Protein AF-A0A3D3LT63-F1 (afdb_monomer)

Radius of gyration: 34.96 Å; Cα contacts (8 Å, |Δi|>4): 97; chains: 1; bounding box: 41×62×123 Å

Secondary structure (DSSP, 8-state):
------------SSSSSS-------TTS--PPPPP-PPPP---------EEEEETTTTEEEEEEE------SS-----EEEEETT--EETTEETEEE-------------------

Foldseek 3Di:
DDDDDDDDDDDPPVVVVPPPPVDPPVPDDPDDDDDDDPDDDDDDDDFPKDWDADPVVRKIKIKTWDDDDDDDPDDDGKIWMFIQPADQDPVGGRIDIPDDDDDDDDDDDDDDDDDD

pLDDT: mean 75.56, std 17.29, range [37.38, 96.31]

Solvent-accessible surface area (backbone atoms only — not comparable to full-atom values): 8378 Å² total; per-residue (Å²): 136,89,82,89,85,89,81,88,81,88,82,72,76,75,70,65,78,71,66,75,70,80,70,82,52,89,87,72,69,80,79,77,90,77,91,75,80,80,84,79,86,89,76,89,79,76,82,80,64,46,80,48,69,43,84,90,79,72,33,44,34,37,38,38,72,55,93,67,78,84,51,100,84,67,63,84,80,42,33,46,36,38,28,73,81,41,60,76,46,100,73,35,74,16,28,45,69,61,68,94,78,88,82,84,86,87,77,90,81,85,80,86,83,84,80,131

Structure (mmCIF, N/CA/C/O backbone):
data_AF-A0A3D3LT63-F1
#
_entry.id   AF-A0A3D3LT63-F1
#
loop_
_atom_site.group_PDB
_atom_site.id
_atom_site.type_symbol
_atom_site.label_atom_id
_atom_site.label_alt_id
_atom_site.label_comp_id
_atom_site.label_asym_id
_atom_site.label_entity_id
_atom_site.label_seq_id
_atom_site.pdbx_PDB_ins_code
_atom_site.Cartn_x
_atom_site.Cartn_y
_atom_site.Cartn_z
_atom_site.occupancy
_atom_site.B_iso_or_equiv
_atom_site.auth_seq_id
_atom_site.auth_comp_id
_atom_site.auth_asym_id
_atom_site.auth_atom_id
_atom_site.pdbx_PDB_model_num
ATOM 1 N N . MET A 1 1 ? 4.646 -51.961 74.701 1.00 37.38 1 MET A N 1
ATOM 2 C CA . MET A 1 1 ? 4.420 -52.941 73.623 1.00 37.38 1 MET A CA 1
ATOM 3 C C . MET A 1 1 ? 3.012 -52.764 73.108 1.00 37.38 1 MET A C 1
ATOM 5 O O . MET A 1 1 ? 2.120 -52.410 73.863 1.00 37.38 1 MET A O 1
ATOM 9 N N . GLU A 1 2 ? 2.922 -52.924 71.805 1.00 41.09 2 GLU A N 1
ATOM 10 C CA . GLU A 1 2 ? 1.836 -52.685 70.865 1.00 41.09 2 GLU A CA 1
ATOM 11 C C . GLU A 1 2 ? 0.603 -53.574 71.106 1.00 41.09 2 GLU A C 1
ATOM 13 O O . GLU A 1 2 ? 0.768 -54.732 71.479 1.00 41.09 2 GLU A O 1
ATOM 18 N N . LEU A 1 3 ? -0.613 -53.057 70.866 1.00 39.38 3 LEU A N 1
ATOM 19 C CA . LEU A 1 3 ? -1.477 -53.468 69.739 1.00 39.38 3 LEU A CA 1
ATOM 20 C C . LEU A 1 3 ? -2.911 -52.908 69.857 1.00 39.38 3 LEU A C 1
ATOM 22 O O . LEU A 1 3 ? -3.693 -53.259 70.734 1.00 39.38 3 LEU A O 1
ATOM 26 N N . ASN A 1 4 ? -3.194 -52.014 68.911 1.00 42.22 4 ASN A N 1
ATOM 27 C CA . ASN A 1 4 ? -4.417 -51.821 68.126 1.00 42.22 4 ASN A CA 1
ATOM 28 C C . ASN A 1 4 ? -5.551 -52.862 68.289 1.00 42.22 4 ASN A C 1
ATOM 30 O O . ASN A 1 4 ? -5.307 -54.055 68.130 1.00 42.22 4 ASN A O 1
ATOM 34 N N . ASN A 1 5 ? -6.809 -52.401 68.357 1.00 41.47 5 ASN A N 1
ATOM 35 C CA . ASN A 1 5 ? -7.812 -52.910 67.417 1.00 41.47 5 ASN A CA 1
ATOM 36 C C . ASN A 1 5 ? -8.928 -51.897 67.116 1.00 41.47 5 ASN A C 1
ATOM 38 O O . ASN A 1 5 ? -9.490 -51.243 67.991 1.00 41.47 5 ASN A O 1
ATOM 42 N N . SER A 1 6 ? -9.189 -51.798 65.823 1.00 45.81 6 SER A N 1
ATOM 43 C CA . SER A 1 6 ? -10.040 -50.892 65.063 1.00 45.81 6 SER A CA 1
ATOM 44 C C . SER A 1 6 ? -11.535 -51.173 65.190 1.00 45.81 6 SER A C 1
ATOM 46 O O . SER A 1 6 ? -11.949 -52.327 65.259 1.00 45.81 6 SER A O 1
ATOM 48 N N . SER A 1 7 ? -12.354 -50.130 65.051 1.00 41.62 7 SER A N 1
ATOM 49 C CA . SER A 1 7 ? -13.618 -50.212 64.308 1.00 41.62 7 SER A CA 1
ATOM 50 C C . SER A 1 7 ? -13.974 -48.838 63.750 1.00 41.62 7 SER A C 1
ATOM 52 O O . SER A 1 7 ? -14.139 -47.860 64.477 1.00 41.62 7 SER A O 1
ATOM 54 N N . GLU A 1 8 ? -14.008 -48.801 62.425 1.00 45.00 8 GLU A N 1
ATOM 55 C CA . GLU A 1 8 ? -14.390 -47.703 61.552 1.00 45.00 8 GLU A CA 1
ATOM 56 C C . GLU A 1 8 ? -15.778 -47.156 61.907 1.00 45.00 8 GLU A C 1
ATOM 58 O O . GLU A 1 8 ? -16.689 -4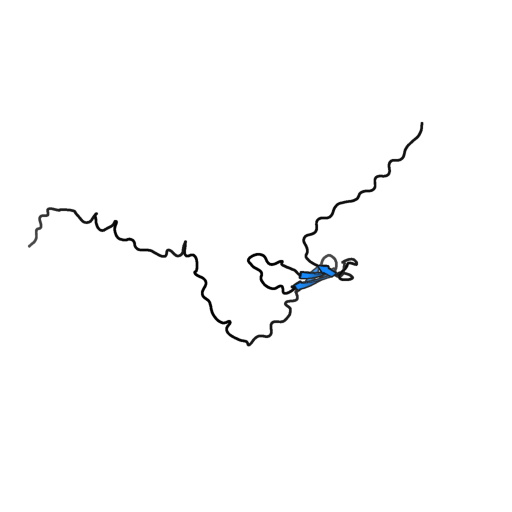7.913 62.234 1.00 45.00 8 GLU A O 1
ATOM 63 N N . ASN A 1 9 ? -15.991 -45.852 61.723 1.00 37.41 9 ASN A N 1
ATOM 64 C CA . ASN A 1 9 ? -17.257 -45.427 61.140 1.00 37.41 9 ASN A CA 1
ATOM 65 C C . ASN A 1 9 ? -17.078 -44.163 60.303 1.00 37.41 9 ASN A C 1
ATOM 67 O O . ASN A 1 9 ? -16.975 -43.033 60.781 1.00 37.41 9 ASN A O 1
ATOM 71 N N . ASN A 1 10 ? -16.994 -44.452 59.010 1.00 51.38 10 ASN A N 1
ATOM 72 C CA . ASN A 1 10 ? -17.126 -43.586 57.856 1.00 51.38 10 ASN A CA 1
ATOM 73 C C . ASN A 1 10 ? -18.226 -42.551 58.051 1.00 51.38 10 ASN A C 1
ATOM 75 O O . ASN A 1 10 ? -19.342 -42.952 58.342 1.00 51.38 10 ASN A O 1
ATOM 79 N N . ASN A 1 11 ? -17.927 -41.269 57.820 1.00 48.12 11 ASN A N 1
ATOM 80 C CA . ASN A 1 11 ? -18.879 -40.270 57.311 1.00 48.12 11 ASN A CA 1
ATOM 81 C C . ASN A 1 11 ? -18.127 -38.990 56.897 1.00 48.12 11 ASN A C 1
ATOM 83 O O . ASN A 1 11 ? -18.349 -37.910 57.439 1.00 48.12 11 ASN A O 1
ATOM 87 N N . SER A 1 12 ? -17.208 -39.091 55.932 1.00 48.38 12 SER A N 1
ATOM 88 C CA . SER A 1 12 ? -16.552 -37.914 55.330 1.00 48.38 12 SER A CA 1
ATOM 89 C C . SER A 1 12 ? -16.965 -37.654 53.877 1.00 48.38 12 SER A C 1
ATOM 91 O O . SER A 1 12 ? -16.398 -36.784 53.221 1.00 48.38 12 SER A O 1
ATOM 93 N N . SER A 1 13 ? -17.997 -38.336 53.370 1.00 51.88 13 SER A N 1
ATOM 94 C CA . SER A 1 13 ? -18.448 -38.187 51.976 1.00 51.88 13 SER A CA 1
ATOM 95 C C . SER A 1 13 ? -19.404 -37.008 51.741 1.00 51.88 13 SER A C 1
ATOM 97 O O . SER A 1 13 ? -19.640 -36.636 50.596 1.00 51.88 13 SER A O 1
ATOM 99 N N . ALA A 1 14 ? -19.924 -36.366 52.794 1.00 52.88 14 ALA A N 1
ATOM 100 C CA . ALA A 1 14 ? -20.849 -35.232 52.656 1.00 52.88 14 ALA A CA 1
ATOM 101 C C . ALA A 1 14 ? -20.148 -33.874 52.439 1.00 52.88 14 ALA A C 1
ATOM 103 O O . ALA A 1 14 ? -20.743 -32.950 51.892 1.00 52.88 14 ALA A O 1
ATOM 104 N N . ASN A 1 15 ? -18.866 -33.746 52.805 1.00 49.81 15 ASN A N 1
ATOM 105 C CA . ASN A 1 15 ? -18.128 -32.477 52.710 1.00 49.81 15 ASN A CA 1
ATOM 106 C C . ASN A 1 15 ? -17.338 -32.306 51.402 1.00 49.81 15 ASN A C 1
ATOM 108 O O . ASN A 1 15 ? -16.640 -31.308 51.227 1.00 49.81 15 ASN A O 1
ATOM 112 N N . GLN A 1 16 ? -17.457 -33.251 50.466 1.00 51.97 16 GLN A N 1
ATOM 113 C CA . GLN A 1 16 ? -16.786 -33.171 49.165 1.00 51.97 16 GLN A CA 1
ATOM 114 C C . GLN A 1 16 ? -17.671 -32.554 48.067 1.00 51.97 16 GLN A C 1
ATOM 116 O O . GLN A 1 16 ? -17.149 -32.055 47.078 1.00 51.97 16 GLN A O 1
ATOM 121 N N . PHE A 1 17 ? -18.992 -32.494 48.273 1.00 51.47 17 PHE A N 1
ATOM 122 C CA . PHE A 1 17 ? -19.946 -31.877 47.336 1.00 51.47 17 PHE A CA 1
ATOM 123 C C . PHE A 1 17 ? -20.109 -30.358 47.505 1.00 51.47 17 PHE A C 1
ATOM 125 O O . PHE A 1 17 ? -20.615 -29.690 46.607 1.00 51.47 17 PHE A O 1
ATOM 132 N N . LEU A 1 18 ? -19.671 -29.795 48.636 1.00 54.00 18 LEU A N 1
ATOM 133 C CA . LEU A 1 18 ? -19.798 -28.363 48.944 1.00 54.00 18 LEU A CA 1
ATOM 134 C C . LEU A 1 18 ? -18.525 -27.557 48.657 1.00 54.00 18 LEU A C 1
ATOM 136 O O . LEU A 1 18 ? -18.535 -26.333 48.791 1.00 54.00 18 LEU A O 1
ATOM 140 N N . LYS A 1 19 ? -17.445 -28.197 48.193 1.00 47.69 19 LYS A N 1
ATOM 141 C CA . LYS A 1 19 ? -16.313 -27.474 47.608 1.00 47.69 19 LYS A CA 1
ATOM 142 C C . LYS A 1 19 ? -16.681 -27.024 46.201 1.00 47.69 19 LYS A C 1
ATOM 144 O O . LYS A 1 19 ? -16.226 -27.574 45.203 1.00 47.69 19 LYS A O 1
ATOM 149 N N . LYS A 1 20 ? -17.494 -25.971 46.119 1.00 56.16 20 LYS A N 1
ATOM 150 C CA . LYS A 1 20 ? -17.522 -25.112 44.938 1.00 56.16 20 LYS A CA 1
ATOM 151 C C . LYS A 1 20 ? -16.266 -24.249 44.986 1.00 56.16 20 LYS A C 1
ATOM 153 O O . LYS A 1 20 ? -16.334 -23.039 45.183 1.00 56.16 20 LYS A O 1
ATOM 158 N N . ASP A 1 21 ? -15.114 -24.899 44.827 1.00 53.38 21 ASP A N 1
ATOM 159 C CA . ASP A 1 21 ? -13.913 -24.215 44.389 1.00 53.38 21 ASP A CA 1
ATOM 160 C C . ASP A 1 21 ? -14.287 -23.678 43.011 1.00 53.38 21 ASP A C 1
ATOM 162 O O . ASP A 1 21 ? -14.322 -24.411 42.023 1.00 53.38 21 ASP A O 1
ATOM 166 N N . GLY A 1 22 ? -14.693 -22.406 42.966 1.00 54.88 22 GLY A N 1
ATOM 167 C CA . GLY A 1 22 ? -14.912 -21.628 41.752 1.00 54.88 22 GLY A CA 1
ATOM 168 C C . GLY A 1 22 ? -13.576 -21.415 41.056 1.00 54.88 22 GLY A C 1
ATOM 169 O O . GLY A 1 22 ? -13.122 -20.285 40.887 1.00 54.88 22 GLY A O 1
ATOM 170 N N . GLY A 1 23 ? -12.917 -22.528 40.735 1.00 48.72 23 GLY A N 1
ATOM 171 C CA . GLY A 1 23 ? -11.646 -22.622 40.075 1.00 48.72 23 GLY A CA 1
ATOM 172 C C . GLY A 1 23 ? -11.797 -21.913 38.755 1.00 48.72 23 GLY A C 1
ATOM 173 O O . GLY A 1 23 ? -12.416 -22.413 37.820 1.00 48.72 23 GLY A O 1
ATOM 174 N N . LYS A 1 24 ? -11.219 -20.720 38.700 1.00 56.34 24 LYS A N 1
ATOM 175 C CA . LYS A 1 24 ? -10.861 -20.043 37.468 1.00 56.34 24 LYS A CA 1
ATOM 176 C C . LYS A 1 24 ? -9.821 -20.935 36.786 1.00 56.34 24 LYS A C 1
ATOM 178 O O . LYS A 1 24 ? -8.618 -20.709 36.888 1.00 56.34 24 LYS A O 1
ATOM 183 N N . THR A 1 25 ? -10.259 -22.027 36.167 1.00 56.72 25 THR A N 1
ATOM 184 C CA . THR A 1 25 ? -9.394 -22.796 35.288 1.00 56.72 25 THR A CA 1
ATOM 185 C C . THR A 1 25 ? -9.062 -21.863 34.131 1.00 56.72 25 THR A C 1
ATOM 187 O O . THR A 1 25 ? -9.952 -21.254 33.533 1.00 56.72 25 THR A O 1
ATOM 190 N N . LYS A 1 26 ? -7.770 -21.712 33.821 1.00 58.34 26 LYS A N 1
ATOM 191 C CA . LYS A 1 26 ? -7.268 -20.857 32.726 1.00 58.34 26 LYS A CA 1
ATOM 192 C C . LYS A 1 26 ? -7.886 -21.185 31.356 1.00 58.34 26 LYS A C 1
ATOM 194 O O . LYS A 1 26 ? -7.643 -20.475 30.393 1.00 58.34 26 LYS A O 1
ATOM 199 N N . SER A 1 27 ? -8.659 -22.263 31.271 1.00 64.19 27 SER A N 1
ATOM 200 C CA . SER A 1 27 ? -9.318 -22.757 30.074 1.00 64.19 27 SER A CA 1
ATOM 201 C C . SER A 1 27 ? -10.600 -22.014 29.679 1.00 64.19 27 SER A C 1
ATOM 203 O O . SER A 1 27 ? -11.000 -22.186 28.538 1.00 64.19 27 SER A O 1
ATOM 205 N N . ASN A 1 28 ? -11.241 -21.204 30.545 1.00 60.00 28 ASN A N 1
ATOM 206 C CA . ASN A 1 28 ? -12.529 -20.546 30.218 1.00 60.00 28 ASN A CA 1
ATOM 207 C C . ASN A 1 28 ? -12.720 -19.125 30.798 1.00 60.00 28 ASN A C 1
ATOM 209 O O . ASN A 1 28 ? -13.847 -18.683 31.025 1.00 60.00 28 ASN A O 1
ATOM 213 N N . ALA A 1 29 ? -11.647 -18.385 31.078 1.00 71.44 29 ALA A N 1
ATOM 214 C CA . ALA A 1 29 ? -11.788 -17.011 31.557 1.00 71.44 29 ALA A CA 1
ATOM 215 C C . ALA A 1 29 ? -12.089 -16.061 30.383 1.00 71.44 29 ALA A C 1
ATOM 217 O O . ALA A 1 29 ? -11.181 -15.682 29.650 1.00 71.44 29 ALA A O 1
ATOM 218 N N . ILE A 1 30 ? -13.352 -15.649 30.221 1.00 74.50 30 ILE A N 1
ATOM 219 C CA . ILE A 1 30 ? -13.669 -14.419 29.483 1.00 74.50 30 ILE A CA 1
ATOM 220 C C . ILE A 1 30 ? -12.987 -13.264 30.223 1.00 74.50 30 ILE A C 1
ATOM 222 O O . ILE A 1 30 ? -13.290 -12.994 31.389 1.00 74.50 30 ILE A O 1
ATOM 226 N N . GLU A 1 31 ? -12.021 -12.624 29.566 1.00 80.38 31 GLU A N 1
ATOM 227 C CA . GLU A 1 31 ? -11.353 -11.447 30.10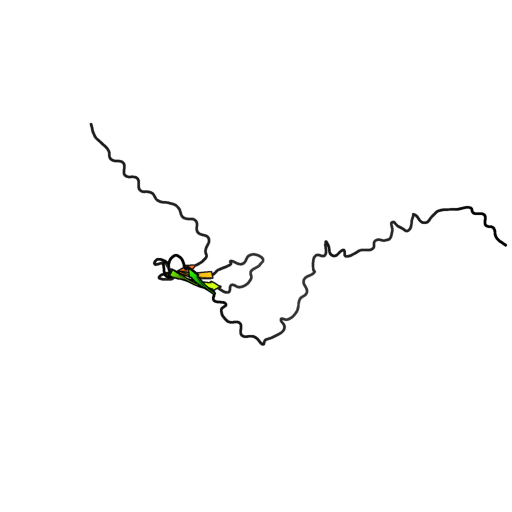7 1.00 80.38 31 GLU A CA 1
ATOM 228 C C . GLU A 1 31 ? -12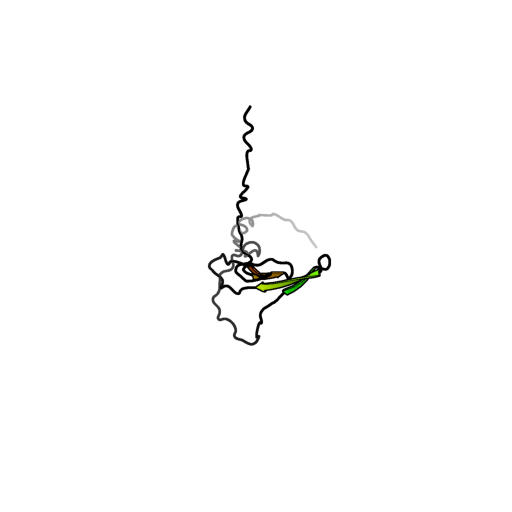.333 -10.272 30.146 1.00 80.38 31 GLU A C 1
ATOM 230 O O . GLU A 1 31 ? -12.965 -9.921 29.150 1.00 80.38 31 GLU A O 1
ATOM 235 N N . ILE A 1 32 ? -12.478 -9.671 31.327 1.00 82.12 32 ILE A N 1
ATOM 236 C CA . ILE A 1 32 ? -13.313 -8.486 31.522 1.00 82.12 32 ILE A CA 1
ATOM 237 C C . ILE A 1 32 ? -12.500 -7.285 31.014 1.00 82.12 32 ILE A C 1
ATOM 239 O O . ILE A 1 32 ? -11.398 -7.063 31.529 1.00 82.12 32 ILE A O 1
ATOM 243 N N . PRO A 1 33 ? -12.992 -6.504 30.034 1.00 78.00 33 PRO A N 1
ATOM 244 C CA . PRO A 1 33 ? -12.245 -5.366 29.517 1.00 78.00 33 PRO A CA 1
ATOM 245 C C . PRO A 1 33 ? -12.088 -4.309 30.615 1.00 78.00 33 PRO A C 1
ATOM 247 O O . PRO A 1 33 ? -13.066 -3.871 31.219 1.00 78.00 33 PRO A O 1
ATOM 250 N N . SER A 1 34 ? -10.849 -3.896 30.878 1.00 83.50 34 SER A N 1
ATOM 251 C CA . SER A 1 34 ? -10.539 -2.798 31.796 1.00 83.50 34 SER A CA 1
ATOM 252 C C . SER A 1 34 ? -10.197 -1.536 31.009 1.00 83.50 34 SER A C 1
ATOM 254 O O . SER A 1 34 ? -9.543 -1.588 29.968 1.00 83.50 34 SER A O 1
ATOM 256 N N . ILE A 1 35 ? -10.669 -0.387 31.492 1.00 78.06 35 ILE A N 1
ATOM 257 C CA . ILE A 1 35 ? -10.416 0.913 30.868 1.00 78.06 35 ILE A CA 1
ATOM 258 C C . ILE A 1 35 ? -9.119 1.462 31.460 1.00 78.06 35 ILE A C 1
ATOM 260 O O . ILE A 1 35 ? -9.008 1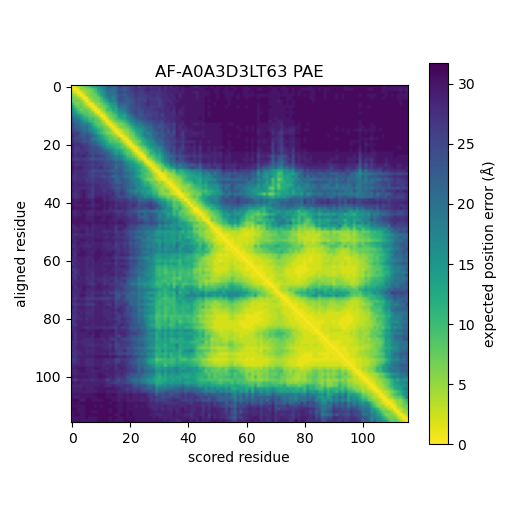.640 32.671 1.00 78.06 35 ILE A O 1
ATOM 264 N N . SER A 1 36 ? -8.134 1.731 30.608 1.00 83.19 36 SER A N 1
ATOM 265 C CA . SER A 1 36 ? -6.872 2.359 30.998 1.00 83.19 36 SER A CA 1
ATOM 266 C C . SER A 1 36 ? -6.525 3.476 30.023 1.00 83.19 36 SER A C 1
ATOM 268 O O . SER A 1 36 ? -6.898 3.427 28.850 1.00 83.19 36 SER A O 1
ATOM 270 N N . LEU A 1 37 ? -5.838 4.508 30.513 1.00 81.44 37 LEU A N 1
ATOM 271 C CA . LEU A 1 37 ? -5.327 5.555 29.637 1.00 81.44 37 LEU A CA 1
ATOM 272 C C . LEU A 1 37 ? -4.148 5.003 28.822 1.00 81.44 37 LEU A C 1
ATOM 274 O O . LEU A 1 37 ? -3.318 4.271 29.377 1.00 81.44 37 LEU A O 1
ATOM 278 N N . PRO A 1 38 ? -4.028 5.373 27.533 1.00 73.75 38 PRO A N 1
ATOM 279 C CA . PRO A 1 38 ? -2.855 5.023 26.751 1.00 73.75 38 PRO A CA 1
ATOM 280 C C . PRO A 1 38 ? -1.626 5.647 27.416 1.00 73.75 38 PRO A C 1
ATOM 282 O O . PRO A 1 38 ? -1.566 6.856 27.642 1.00 73.75 38 PRO A O 1
ATOM 285 N N . LYS A 1 39 ? -0.638 4.816 27.754 1.00 80.69 39 LYS A N 1
ATOM 286 C CA . LYS A 1 39 ? 0.651 5.305 28.252 1.00 80.69 39 LYS A CA 1
ATOM 287 C C . LYS A 1 39 ? 1.30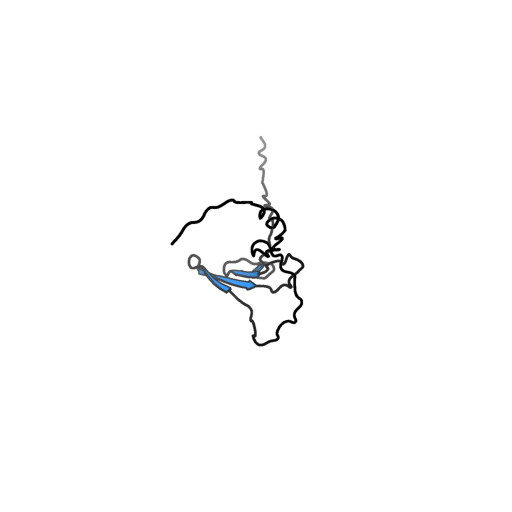7 6.116 27.129 1.00 80.69 39 LYS A C 1
ATOM 289 O O . LYS A 1 39 ? 1.461 5.618 26.016 1.00 80.69 39 LYS A O 1
ATOM 294 N N . GLY A 1 40 ? 1.615 7.381 27.400 1.00 74.31 40 GLY A N 1
ATOM 295 C CA . GLY A 1 40 ? 2.060 8.333 26.384 1.00 74.31 40 GLY A CA 1
ATOM 296 C C . GLY A 1 40 ? 3.504 8.124 25.911 1.00 74.31 40 GLY A C 1
ATOM 297 O O . GLY A 1 40 ? 4.404 8.033 26.736 1.00 74.31 40 GLY A O 1
ATOM 298 N N . GLY A 1 41 ? 3.672 8.104 24.581 1.00 74.88 41 GLY A N 1
ATOM 299 C CA . GLY A 1 41 ? 4.654 8.875 23.793 1.00 74.88 41 GLY A CA 1
ATOM 300 C C . GLY A 1 41 ? 6.156 8.560 23.896 1.00 74.88 41 GLY A C 1
ATOM 301 O O . GLY A 1 41 ? 6.751 8.686 24.956 1.00 74.88 41 GLY A O 1
ATOM 302 N N . GLY A 1 42 ? 6.799 8.284 22.749 1.00 68.38 42 GLY A N 1
ATOM 303 C CA . GLY A 1 42 ? 8.269 8.265 22.632 1.00 68.38 42 GLY A CA 1
ATOM 304 C C . GLY A 1 42 ? 8.834 7.757 21.296 1.00 68.38 42 GLY A C 1
ATOM 305 O O . GLY A 1 42 ? 9.965 8.084 20.954 1.00 68.38 42 GLY A O 1
ATOM 306 N N . ALA A 1 43 ? 8.056 7.001 20.514 1.00 73.69 43 ALA A N 1
ATOM 307 C CA . ALA A 1 43 ? 8.495 6.453 19.229 1.00 73.69 43 ALA A CA 1
ATOM 308 C C . ALA A 1 43 ? 7.763 7.112 18.051 1.00 73.69 43 ALA A C 1
ATOM 310 O O . ALA A 1 43 ? 6.533 7.098 17.994 1.00 73.69 43 ALA A O 1
ATOM 311 N N . ILE A 1 44 ? 8.519 7.642 17.085 1.00 66.19 44 ILE A N 1
ATOM 312 C CA . ILE A 1 44 ? 7.989 7.969 15.758 1.00 66.19 44 ILE A CA 1
ATOM 313 C C . ILE A 1 44 ? 7.948 6.664 14.965 1.00 66.19 44 ILE A C 1
ATOM 315 O O . ILE A 1 44 ? 8.989 6.114 14.613 1.00 66.19 44 ILE A O 1
ATOM 319 N N . LYS A 1 45 ? 6.746 6.143 14.711 1.00 70.69 45 LYS A N 1
ATOM 320 C CA . LYS A 1 45 ? 6.550 4.990 13.829 1.00 70.69 45 LYS A CA 1
ATOM 321 C C . LYS A 1 45 ? 6.299 5.503 12.411 1.00 70.69 45 LYS A C 1
ATOM 323 O O . LYS A 1 45 ? 5.290 6.161 12.174 1.00 70.69 45 LYS A O 1
ATOM 328 N N . GLY A 1 46 ? 7.241 5.245 11.505 1.00 71.25 46 GLY A N 1
ATOM 329 C CA . GLY A 1 46 ? 7.103 5.558 10.082 1.00 71.25 46 GLY A CA 1
ATOM 330 C C . GLY A 1 46 ? 6.129 4.622 9.358 1.00 71.25 46 GLY A C 1
ATOM 331 O O . GLY A 1 46 ? 5.486 3.761 9.965 1.00 71.25 46 GLY A O 1
ATOM 332 N N . ILE A 1 47 ? 6.032 4.799 8.041 1.00 70.06 47 ILE A N 1
ATOM 333 C CA . ILE A 1 47 ? 5.320 3.878 7.150 1.00 70.06 47 ILE A CA 1
ATOM 334 C C . ILE A 1 47 ? 6.184 2.617 6.997 1.00 70.06 47 ILE A C 1
ATOM 336 O O . ILE A 1 47 ? 7.339 2.712 6.593 1.00 70.06 47 ILE A O 1
ATOM 340 N N . ASP A 1 48 ? 5.633 1.444 7.326 1.00 69.88 48 ASP A N 1
ATOM 341 C CA . ASP A 1 48 ? 6.331 0.153 7.201 1.00 69.88 48 ASP A CA 1
ATOM 342 C C . ASP A 1 48 ? 6.308 -0.334 5.743 1.00 69.88 48 ASP A C 1
ATOM 344 O O . ASP A 1 48 ? 5.634 -1.310 5.397 1.00 69.88 48 ASP A O 1
ATOM 348 N N . GLU A 1 49 ? 7.014 0.379 4.872 1.00 75.44 49 GLU A N 1
ATOM 349 C CA . GLU A 1 49 ? 7.111 0.031 3.462 1.00 75.44 49 GLU A CA 1
ATOM 350 C C . GLU A 1 49 ? 7.871 -1.287 3.242 1.00 75.44 49 GLU A C 1
ATOM 352 O O . GLU A 1 49 ? 8.901 -1.561 3.861 1.00 75.44 49 GLU A O 1
ATOM 357 N N . LYS A 1 50 ? 7.346 -2.142 2.356 1.00 81.94 50 LYS A N 1
ATOM 358 C CA . LYS A 1 50 ? 7.975 -3.423 2.000 1.00 81.94 50 LYS A CA 1
ATOM 359 C C . LYS A 1 50 ? 8.413 -3.403 0.546 1.00 81.94 50 LYS A C 1
ATOM 361 O O . LYS A 1 50 ? 7.572 -3.491 -0.344 1.00 81.94 50 LYS A O 1
ATOM 366 N N . PHE A 1 51 ? 9.721 -3.334 0.317 1.00 87.25 51 PHE A N 1
ATOM 367 C CA . PHE A 1 51 ? 10.335 -3.474 -1.003 1.00 87.25 51 PHE A CA 1
ATOM 368 C C . PHE A 1 51 ? 10.770 -4.922 -1.259 1.00 87.25 51 PHE A C 1
ATOM 370 O O . PHE A 1 51 ? 11.341 -5.575 -0.387 1.00 87.25 51 PHE A O 1
ATOM 377 N N . SER A 1 52 ? 10.512 -5.428 -2.462 1.00 90.38 52 SER A N 1
ATOM 378 C CA . SER A 1 52 ? 10.952 -6.754 -2.903 1.00 90.38 52 SER A CA 1
ATOM 379 C C . SER A 1 52 ? 11.222 -6.774 -4.404 1.00 90.38 52 SER A C 1
ATOM 381 O O . SER A 1 52 ? 10.671 -5.974 -5.157 1.00 90.38 52 SER A O 1
ATOM 383 N N . VAL A 1 53 ? 12.066 -7.703 -4.847 1.00 90.94 53 VAL A N 1
ATOM 384 C CA . VAL A 1 53 ? 12.393 -7.898 -6.263 1.00 90.94 53 VAL A CA 1
ATOM 385 C C . VAL A 1 53 ? 12.081 -9.336 -6.646 1.00 90.94 53 VAL A C 1
ATOM 387 O O . VAL A 1 53 ? 12.463 -10.272 -5.944 1.00 90.94 53 VAL A O 1
ATOM 390 N N . ASN A 1 54 ? 11.400 -9.519 -7.771 1.00 89.31 54 ASN A N 1
ATOM 391 C CA . ASN A 1 54 ? 11.207 -10.826 -8.373 1.00 89.31 54 ASN A CA 1
ATOM 392 C C . ASN A 1 54 ? 12.395 -11.128 -9.297 1.00 89.31 54 ASN A C 1
ATOM 394 O O . ASN A 1 54 ? 12.544 -10.525 -10.357 1.00 89.31 54 ASN A O 1
ATOM 398 N N . ALA A 1 55 ? 13.237 -12.078 -8.889 1.00 91.00 55 ALA A N 1
ATOM 399 C CA . ALA A 1 55 ? 14.456 -12.429 -9.616 1.00 91.00 55 ALA A CA 1
ATOM 400 C C . ALA A 1 55 ? 14.199 -13.072 -10.991 1.00 91.00 55 ALA A C 1
ATOM 402 O O . ALA A 1 55 ? 15.055 -12.991 -11.865 1.00 91.00 55 ALA A O 1
ATOM 403 N N . VAL A 1 56 ? 13.037 -13.702 -11.201 1.00 93.00 56 VAL A N 1
ATOM 404 C CA . VAL A 1 56 ? 12.729 -14.435 -12.441 1.00 93.00 56 VAL A CA 1
ATOM 405 C C . VAL A 1 56 ? 12.370 -13.483 -13.578 1.00 93.00 56 VAL A C 1
ATOM 407 O O . VAL A 1 56 ? 12.761 -13.712 -14.718 1.00 93.00 56 VAL A O 1
ATOM 410 N N . ASN A 1 57 ? 11.624 -12.418 -13.282 1.00 92.12 57 ASN A N 1
ATOM 411 C CA . ASN A 1 57 ? 11.154 -11.464 -14.291 1.00 92.12 57 ASN A CA 1
ATOM 412 C C . ASN A 1 57 ? 11.745 -10.053 -14.131 1.00 92.12 57 ASN A C 1
ATOM 414 O O . ASN A 1 57 ? 11.382 -9.155 -14.886 1.00 92.12 57 ASN A O 1
ATOM 418 N N . GLY A 1 58 ? 12.630 -9.844 -13.151 1.00 91.56 58 GLY A N 1
ATOM 419 C CA . GLY A 1 58 ? 13.295 -8.565 -12.900 1.00 91.56 58 GLY A CA 1
ATOM 420 C C . GLY A 1 58 ? 12.372 -7.453 -12.396 1.00 91.56 58 GLY A C 1
ATOM 421 O O . GLY A 1 58 ? 12.770 -6.291 -12.411 1.00 91.56 58 GLY A O 1
ATOM 422 N N . THR A 1 59 ? 11.143 -7.764 -11.970 1.00 94.38 59 THR A N 1
ATOM 423 C CA . THR A 1 59 ? 10.199 -6.732 -11.514 1.00 94.38 59 THR A CA 1
ATOM 424 C C . THR A 1 59 ? 10.458 -6.329 -10.068 1.00 94.38 59 THR A C 1
ATOM 426 O O . THR A 1 59 ? 10.704 -7.171 -9.202 1.00 94.38 59 THR A O 1
ATOM 429 N N . ALA A 1 60 ? 10.364 -5.031 -9.791 1.00 92.69 60 ALA A N 1
ATOM 430 C CA . ALA A 1 60 ? 10.367 -4.499 -8.436 1.00 92.69 60 ALA A CA 1
ATOM 431 C C . ALA A 1 60 ? 8.925 -4.384 -7.935 1.00 92.69 60 ALA A C 1
ATOM 433 O O . ALA A 1 60 ? 8.033 -3.982 -8.684 1.00 92.69 60 ALA A O 1
ATOM 434 N N . SER A 1 61 ? 8.699 -4.734 -6.673 1.00 93.50 61 SER A N 1
ATOM 435 C CA . SER A 1 61 ? 7.402 -4.644 -6.011 1.00 93.50 61 SER A CA 1
ATOM 436 C C . SER A 1 61 ? 7.520 -3.893 -4.692 1.00 93.50 61 SER A C 1
ATOM 438 O O . SER A 1 61 ? 8.490 -4.064 -3.950 1.00 93.50 61 SER A O 1
ATOM 440 N N . PHE A 1 62 ? 6.521 -3.072 -4.392 1.00 92.00 62 PHE A N 1
ATOM 441 C CA . PHE A 1 62 ? 6.496 -2.230 -3.202 1.00 92.00 62 PHE A CA 1
ATOM 442 C C . PHE A 1 62 ? 5.097 -2.213 -2.589 1.00 92.00 62 PHE A C 1
ATOM 444 O O . PHE A 1 62 ? 4.112 -2.186 -3.322 1.00 92.00 62 PHE A O 1
ATOM 451 N N . SER A 1 63 ? 4.989 -2.261 -1.262 1.00 92.19 63 SER A N 1
ATOM 452 C CA . SER A 1 63 ? 3.698 -2.258 -0.566 1.00 92.19 63 SER A CA 1
ATOM 453 C C . SER A 1 63 ? 3.682 -1.244 0.569 1.00 92.19 63 SER A C 1
ATOM 455 O O . SER A 1 63 ? 4.547 -1.275 1.447 1.00 92.19 63 SER A O 1
ATOM 457 N N . ILE A 1 64 ? 2.674 -0.371 0.540 1.00 91.94 64 ILE A N 1
ATOM 458 C CA . ILE A 1 64 ? 2.388 0.639 1.557 1.00 91.94 64 ILE A CA 1
ATOM 459 C C . ILE A 1 64 ? 1.068 0.273 2.247 1.00 91.94 64 ILE A C 1
ATOM 461 O O . ILE A 1 64 ? 0.007 0.371 1.620 1.00 91.94 64 ILE A O 1
ATOM 465 N N . PRO A 1 65 ? 1.087 -0.125 3.530 1.00 90.81 65 PRO A N 1
ATOM 466 C CA . PRO A 1 65 ? -0.134 -0.294 4.311 1.00 90.81 65 PRO A CA 1
ATOM 467 C C . PRO A 1 65 ? -0.855 1.045 4.490 1.00 90.81 65 PRO A C 1
ATOM 469 O O . PRO A 1 65 ? -0.231 2.045 4.849 1.00 90.81 65 PRO A O 1
ATOM 472 N N . ILE A 1 66 ? -2.171 1.065 4.281 1.00 90.38 66 ILE A N 1
ATOM 473 C CA . ILE A 1 66 ? -2.995 2.252 4.518 1.00 90.38 66 ILE A CA 1
ATOM 474 C C . ILE A 1 66 ? -3.545 2.168 5.946 1.00 90.38 66 ILE A C 1
ATOM 476 O O . ILE A 1 66 ? -4.324 1.258 6.245 1.00 90.38 66 ILE A O 1
ATOM 480 N N . PRO A 1 67 ? -3.164 3.091 6.848 1.00 87.81 67 PRO A N 1
ATOM 481 C CA . PRO A 1 67 ? -3.668 3.084 8.211 1.00 87.81 67 PRO A CA 1
ATOM 482 C C . PRO A 1 67 ? -5.151 3.462 8.213 1.00 87.81 67 PRO A C 1
ATOM 484 O O . PRO A 1 67 ? -5.525 4.600 7.936 1.00 87.81 67 PRO A O 1
ATOM 487 N N . VAL A 1 68 ? -5.996 2.492 8.550 1.00 88.50 68 VAL A N 1
ATOM 488 C CA . VAL A 1 68 ? -7.428 2.692 8.777 1.00 88.50 68 VAL A CA 1
ATOM 489 C C . VAL A 1 68 ? -7.729 2.598 10.269 1.00 88.50 68 VAL A C 1
ATOM 491 O O . VAL A 1 68 ? -7.085 1.848 11.008 1.00 88.50 68 VAL A O 1
ATOM 494 N N . SER A 1 69 ? -8.699 3.381 10.737 1.00 88.81 69 SER A N 1
ATOM 495 C CA . SER A 1 69 ? -9.153 3.294 12.121 1.00 88.81 69 SER A CA 1
ATOM 496 C C . SER A 1 69 ? -9.802 1.934 12.380 1.00 88.81 69 SER A C 1
ATOM 498 O O . SER A 1 69 ? -10.542 1.407 11.548 1.00 88.81 69 SER A O 1
ATOM 500 N N . GLN A 1 70 ? -9.524 1.358 13.550 1.00 86.19 70 GLN A N 1
ATOM 501 C CA . GLN A 1 70 ? -10.168 0.113 13.959 1.00 86.19 70 GLN A CA 1
ATOM 502 C C . GLN A 1 70 ? -11.668 0.361 14.154 1.00 86.19 70 GLN A C 1
ATOM 504 O O . GLN A 1 70 ? -12.064 1.247 14.914 1.00 86.19 70 GLN A O 1
ATOM 509 N N . ALA A 1 71 ? -12.501 -0.419 13.468 1.00 84.88 71 ALA A N 1
ATOM 510 C CA . ALA A 1 71 ? -13.951 -0.377 13.630 1.00 84.88 71 ALA A CA 1
ATOM 511 C C . ALA A 1 71 ? -14.433 -1.443 14.633 1.00 84.88 71 ALA A C 1
ATOM 513 O O . ALA A 1 71 ? -13.644 -2.166 15.241 1.00 84.88 71 ALA A O 1
ATOM 514 N N . ARG A 1 72 ? -15.754 -1.551 14.819 1.00 85.19 72 ARG A N 1
ATOM 515 C CA . ARG A 1 72 ? -16.407 -2.482 15.759 1.00 85.19 72 ARG A CA 1
ATOM 516 C C . ARG A 1 72 ? -16.356 -3.942 15.271 1.00 85.19 72 ARG A C 1
ATOM 518 O O . ARG A 1 72 ? -17.389 -4.536 14.990 1.00 85.19 72 ARG A O 1
ATOM 525 N N . GLY A 1 73 ? -15.154 -4.503 15.140 1.00 83.62 73 GLY A N 1
ATOM 526 C CA . GLY A 1 73 ? -14.911 -5.929 14.884 1.00 83.62 73 GLY A CA 1
ATOM 527 C C . GLY A 1 73 ? -14.442 -6.293 13.472 1.00 83.62 73 GLY A C 1
ATOM 528 O O . GLY A 1 73 ? -13.806 -7.327 13.309 1.00 83.62 73 GLY A O 1
ATOM 529 N N . VAL A 1 74 ? -14.67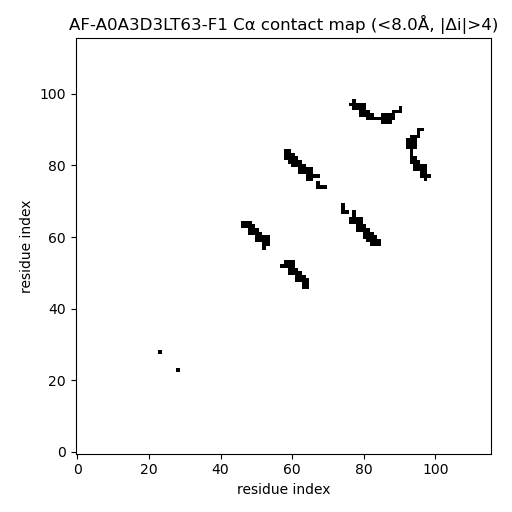6 -5.451 12.462 1.00 85.88 74 VAL A N 1
ATOM 530 C CA . VAL A 1 74 ? -14.213 -5.693 11.084 1.00 85.88 74 VAL A CA 1
ATOM 531 C C . VAL A 1 74 ? -13.531 -4.442 10.561 1.00 85.88 74 VAL A C 1
ATOM 533 O O . VAL A 1 74 ? -14.160 -3.396 10.454 1.00 85.88 74 VAL A O 1
ATOM 536 N N . THR A 1 75 ? -12.247 -4.550 10.236 1.00 89.38 75 THR A N 1
ATOM 537 C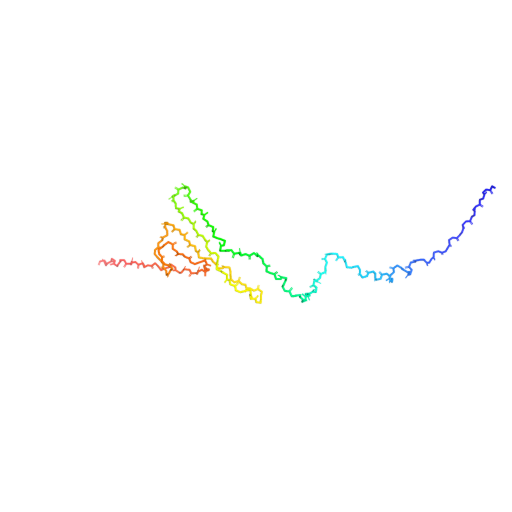 CA . THR A 1 75 ? -11.458 -3.452 9.669 1.00 89.38 75 THR A CA 1
ATOM 538 C C . THR A 1 75 ? -10.844 -3.941 8.359 1.00 89.38 75 THR A C 1
ATOM 540 O O . THR A 1 75 ? -10.227 -5.009 8.364 1.00 89.38 75 THR A O 1
ATOM 543 N N . PRO A 1 76 ? -11.024 -3.228 7.235 1.00 88.31 76 PRO A N 1
ATOM 544 C CA . PRO A 1 76 ? -10.458 -3.660 5.967 1.00 88.31 76 PRO A CA 1
ATOM 545 C C . PRO A 1 76 ? -8.933 -3.560 6.024 1.00 88.31 76 PRO A C 1
ATOM 547 O O . PRO A 1 76 ? -8.384 -2.534 6.420 1.00 88.31 76 PRO A O 1
ATOM 550 N N . ASN A 1 77 ? -8.241 -4.620 5.618 1.00 87.88 77 ASN A N 1
ATOM 551 C CA . ASN A 1 77 ? -6.800 -4.556 5.419 1.00 87.88 77 ASN A CA 1
ATOM 552 C C . ASN A 1 77 ? -6.535 -3.993 4.020 1.00 87.88 77 ASN A C 1
ATOM 554 O O . ASN A 1 77 ? -6.753 -4.686 3.028 1.00 87.88 77 ASN A O 1
ATOM 558 N N . LEU A 1 78 ? -6.129 -2.726 3.954 1.00 90.50 78 LEU A N 1
ATOM 559 C CA . LEU A 1 78 ? -5.860 -2.025 2.705 1.00 90.50 78 LEU A CA 1
ATOM 560 C C . LEU A 1 78 ? -4.364 -1.759 2.563 1.00 90.50 78 LEU A C 1
ATOM 562 O O . LEU A 1 78 ? -3.724 -1.214 3.463 1.00 90.50 78 LEU A O 1
ATOM 566 N N . SER A 1 79 ? -3.824 -2.082 1.393 1.00 92.12 79 SER A N 1
ATOM 567 C CA . SER A 1 79 ? -2.458 -1.738 1.010 1.00 92.12 79 SER A CA 1
ATOM 568 C C . SER A 1 79 ? -2.423 -1.216 -0.418 1.00 92.12 79 SER A C 1
ATOM 570 O O . SER A 1 79 ? -3.051 -1.796 -1.310 1.00 92.12 79 SER A O 1
ATOM 572 N N . LEU A 1 80 ? -1.655 -0.153 -0.633 1.00 93.12 80 LEU A N 1
ATOM 573 C CA . LEU A 1 80 ? -1.293 0.319 -1.958 1.00 93.12 80 LEU A CA 1
ATOM 574 C C . LEU A 1 80 ? -0.056 -0.461 -2.427 1.00 93.12 80 LEU A C 1
ATOM 576 O O . LEU A 1 80 ? 0.984 -0.441 -1.769 1.00 93.12 80 LEU A O 1
ATOM 580 N N . SER A 1 81 ? -0.186 -1.161 -3.547 1.00 94.12 81 SER A N 1
ATOM 581 C CA . SER A 1 81 ? 0.824 -2.073 -4.080 1.00 94.12 81 SER A CA 1
ATOM 582 C C . SER A 1 81 ? 1.323 -1.583 -5.432 1.00 94.12 81 SER A C 1
ATOM 584 O O . SER A 1 81 ? 0.526 -1.312 -6.329 1.00 94.12 81 SER A O 1
ATOM 586 N N . TYR A 1 82 ? 2.638 -1.520 -5.591 1.00 94.94 82 TYR A N 1
ATOM 587 C CA . TYR A 1 82 ? 3.315 -1.220 -6.845 1.00 94.94 82 TYR A CA 1
ATOM 588 C C . TYR A 1 82 ? 3.986 -2.472 -7.403 1.00 94.94 82 TYR A C 1
ATOM 590 O O . TYR A 1 82 ? 4.597 -3.236 -6.653 1.00 94.94 82 TYR A O 1
ATOM 598 N N . ASN A 1 83 ? 3.929 -2.645 -8.720 1.00 94.69 83 ASN A N 1
ATOM 599 C CA . ASN A 1 83 ? 4.761 -3.567 -9.477 1.00 94.69 83 ASN A CA 1
ATOM 600 C C . ASN A 1 83 ? 5.262 -2.858 -10.741 1.00 94.69 83 ASN A C 1
ATOM 602 O O . ASN A 1 83 ? 4.461 -2.329 -11.511 1.00 94.69 83 ASN A O 1
ATOM 606 N N . SER A 1 84 ? 6.573 -2.877 -10.986 1.00 94.56 84 SER A N 1
ATOM 607 C CA . SER A 1 84 ? 7.173 -2.188 -12.138 1.00 94.56 84 SER A CA 1
ATOM 608 C C . SER A 1 84 ? 6.756 -2.757 -13.500 1.00 94.56 84 SER A C 1
ATOM 610 O O . SER A 1 84 ? 6.885 -2.074 -14.509 1.00 94.56 84 SER A O 1
ATOM 612 N N . GLY A 1 85 ? 6.277 -4.002 -13.544 1.00 93.81 85 GLY A N 1
ATOM 613 C CA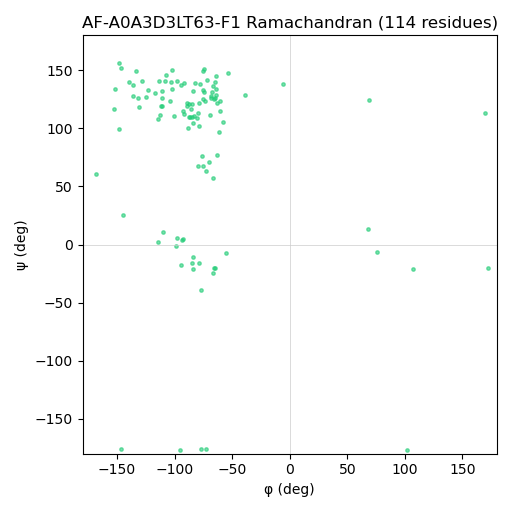 . GLY A 1 85 ? 5.675 -4.628 -14.723 1.00 93.81 85 GLY A CA 1
ATOM 614 C C . GLY A 1 85 ? 4.151 -4.477 -14.793 1.00 93.81 85 GLY A C 1
ATOM 615 O O . GLY A 1 85 ? 3.522 -5.067 -15.669 1.00 93.81 85 GLY A O 1
ATOM 616 N N . GLY A 1 86 ? 3.538 -3.738 -13.864 1.00 92.75 86 GLY A N 1
ATOM 617 C CA . GLY A 1 86 ? 2.101 -3.495 -13.842 1.00 92.75 86 GLY A CA 1
ATOM 618 C C . GLY A 1 86 ? 1.654 -2.479 -14.899 1.00 92.75 86 GLY A C 1
ATOM 619 O O . GLY A 1 86 ? 2.387 -1.565 -15.270 1.00 92.75 86 GLY A O 1
ATOM 620 N N . GLY A 1 87 ? 0.421 -2.641 -15.383 1.00 93.12 87 GLY A N 1
ATOM 621 C CA . GLY A 1 87 ? -0.195 -1.739 -16.358 1.00 93.12 87 GLY A CA 1
ATOM 622 C C . GLY A 1 87 ? -0.699 -0.427 -15.748 1.00 93.12 87 GLY A C 1
ATOM 623 O O . GLY A 1 87 ? -0.518 -0.156 -14.561 1.00 93.12 87 GLY A O 1
ATOM 624 N N . ASN A 1 88 ? -1.339 0.403 -16.573 1.00 95.06 88 ASN A N 1
ATOM 625 C CA . ASN A 1 88 ? -1.962 1.641 -16.110 1.00 95.06 88 ASN A CA 1
ATOM 626 C C . ASN A 1 88 ? -3.302 1.352 -15.417 1.00 95.06 88 ASN A C 1
ATOM 628 O O . ASN A 1 88 ? -4.096 0.550 -15.910 1.00 95.06 88 ASN A O 1
ATOM 632 N N . GLY A 1 89 ? -3.562 2.026 -14.301 1.00 91.00 89 GLY A N 1
ATOM 633 C CA . GLY A 1 89 ? -4.796 1.899 -13.533 1.00 91.00 89 GLY A CA 1
ATOM 634 C C . GLY A 1 89 ? -5.197 3.219 -12.881 1.00 91.00 89 GLY A C 1
ATOM 635 O O . GLY A 1 89 ? -4.547 4.245 -13.061 1.00 91.00 89 GLY A O 1
ATOM 636 N N . VAL A 1 90 ? -6.267 3.196 -12.085 1.00 93.25 90 VAL A N 1
ATOM 637 C CA . VAL A 1 90 ? -6.813 4.404 -11.431 1.00 93.25 90 VAL A CA 1
ATOM 638 C C . VAL A 1 90 ? -5.859 5.038 -10.410 1.00 93.25 90 VAL A C 1
ATOM 640 O O . VAL A 1 90 ? -5.992 6.216 -10.100 1.00 93.25 90 VAL A O 1
ATOM 643 N N . PHE A 1 91 ? -4.882 4.274 -9.917 1.00 92.56 91 PHE A N 1
ATOM 644 C CA . PHE A 1 91 ? -3.831 4.746 -9.009 1.00 92.56 91 PHE A CA 1
ATOM 645 C C . PHE A 1 91 ? -2.520 5.088 -9.738 1.00 92.56 91 PHE A C 1
ATOM 647 O O . PHE A 1 91 ? -1.523 5.403 -9.094 1.00 92.56 91 PHE A O 1
ATOM 654 N N . GLY A 1 92 ? -2.518 5.042 -11.073 1.00 95.00 92 GLY A N 1
ATOM 655 C CA . GLY A 1 92 ? -1.352 5.277 -11.919 1.00 95.00 92 GLY A CA 1
ATOM 656 C C . GLY A 1 92 ? -0.715 3.995 -12.457 1.00 95.00 92 GLY A C 1
ATOM 657 O O . GLY A 1 92 ? -1.207 2.883 -12.256 1.00 95.00 92 GLY A O 1
ATOM 658 N N . LEU A 1 93 ? 0.395 4.166 -13.175 1.00 96.31 93 LEU A N 1
ATOM 659 C CA . LEU A 1 93 ? 1.139 3.071 -13.790 1.00 96.31 93 LEU A CA 1
ATOM 660 C C . LEU A 1 93 ? 1.804 2.191 -12.729 1.00 96.31 93 LEU A C 1
ATOM 662 O O . LEU A 1 93 ? 2.528 2.690 -11.870 1.00 96.31 93 LEU A O 1
ATOM 666 N N . GLY A 1 94 ? 1.569 0.883 -12.806 1.00 94.88 94 GLY A N 1
ATOM 667 C CA . GLY A 1 94 ? 2.153 -0.090 -11.888 1.00 94.88 94 GLY A CA 1
ATOM 668 C C . GLY A 1 94 ? 1.506 -0.123 -10.504 1.00 94.88 94 GLY A C 1
ATOM 669 O O . GLY A 1 94 ? 1.830 -1.013 -9.724 1.00 94.88 94 GLY A O 1
ATOM 670 N N . TRP A 1 95 ? 0.583 0.791 -10.192 1.00 95.62 95 TRP A N 1
ATOM 671 C CA . TRP A 1 95 ? -0.071 0.893 -8.888 1.00 95.62 95 TRP A CA 1
ATOM 672 C C . TRP A 1 95 ? -1.441 0.216 -8.867 1.00 95.62 95 TRP A C 1
ATOM 674 O O . TRP A 1 95 ? -2.238 0.317 -9.799 1.00 95.62 95 TRP A O 1
ATOM 684 N N . SER A 1 96 ? -1.743 -0.446 -7.754 1.00 94.06 96 SER A N 1
ATOM 685 C CA . SER A 1 96 ? -3.021 -1.108 -7.499 1.00 94.06 96 SER A CA 1
ATOM 686 C C . SER A 1 96 ? -3.378 -1.047 -6.016 1.00 94.06 96 SER A C 1
ATOM 688 O O . SER A 1 96 ? -2.498 -0.997 -5.157 1.00 94.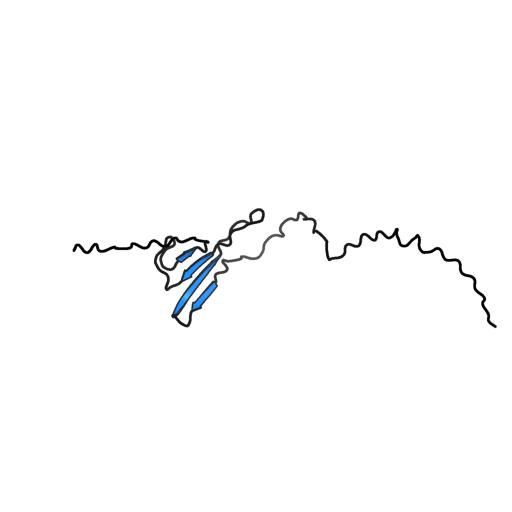06 96 SER A O 1
ATOM 690 N N . LEU A 1 97 ? -4.673 -1.054 -5.708 1.00 92.94 97 LEU A N 1
ATOM 691 C CA . LEU A 1 97 ? -5.175 -1.125 -4.338 1.00 92.94 97 LEU A CA 1
ATOM 692 C C . LEU A 1 97 ? -5.646 -2.553 -4.051 1.00 92.94 97 LEU A C 1
ATOM 694 O O . LEU A 1 97 ? -6.351 -3.141 -4.868 1.00 92.94 97 LEU A O 1
ATOM 698 N N . GLY A 1 98 ? -5.266 -3.105 -2.897 1.00 84.88 98 GLY A N 1
ATOM 699 C CA . GLY A 1 98 ? -5.663 -4.448 -2.463 1.00 84.88 98 GLY A CA 1
ATOM 700 C C . GLY A 1 98 ? -7.145 -4.550 -2.090 1.00 84.88 98 GLY A C 1
ATOM 701 O O . GLY A 1 98 ? -7.476 -4.671 -0.915 1.00 84.88 98 GLY A O 1
ATOM 702 N N . LEU A 1 99 ? -8.037 -4.483 -3.079 1.00 84.88 99 LEU A N 1
ATOM 703 C CA . LEU A 1 99 ? -9.474 -4.706 -2.924 1.00 84.88 99 LEU A CA 1
ATOM 704 C C . LEU A 1 99 ? -9.860 -6.101 -3.418 1.00 84.88 99 LEU A C 1
ATOM 706 O O . LEU A 1 99 ? -9.255 -6.652 -4.335 1.00 84.88 99 LEU A O 1
ATOM 710 N N . THR A 1 100 ? -10.902 -6.673 -2.816 1.00 80.00 100 THR A N 1
ATOM 711 C CA . THR A 1 100 ? -11.535 -7.879 -3.359 1.00 80.00 100 THR A CA 1
ATOM 712 C C . THR A 1 100 ? -12.459 -7.462 -4.499 1.00 80.00 100 THR A C 1
ATOM 714 O O . THR A 1 100 ? -13.454 -6.780 -4.269 1.00 80.00 100 THR A O 1
ATOM 717 N N . GLU A 1 101 ? -12.124 -7.857 -5.725 1.00 78.31 101 GLU A N 1
ATOM 718 C CA . GLU A 1 101 ? -12.893 -7.543 -6.932 1.00 78.31 101 GLU A CA 1
ATOM 719 C C . GLU A 1 101 ? -13.499 -8.815 -7.533 1.00 78.31 101 GLU A C 1
ATOM 721 O O . GLU A 1 101 ? -12.841 -9.852 -7.603 1.00 78.31 101 GLU A O 1
ATOM 726 N N . THR A 1 102 ? -14.737 -8.725 -8.028 1.00 84.00 102 THR A N 1
ATOM 727 C CA . THR A 1 102 ? -15.342 -9.760 -8.884 1.00 84.00 102 THR A CA 1
ATOM 728 C C . THR A 1 102 ? -15.328 -9.255 -10.324 1.00 84.00 102 THR A C 1
ATOM 730 O O . THR A 1 102 ? -15.833 -8.167 -10.594 1.00 84.00 102 THR A O 1
ATOM 733 N N . LYS A 1 103 ? -14.713 -10.010 -11.244 1.00 83.88 103 LYS A N 1
ATOM 734 C CA . LYS A 1 103 ? -14.595 -9.639 -12.663 1.00 83.88 103 LYS A CA 1
ATOM 735 C C . LYS A 1 103 ? -15.443 -10.573 -13.516 1.00 83.88 103 LYS A C 1
ATOM 737 O O . LYS A 1 103 ? -15.174 -11.770 -13.564 1.00 83.88 103 LYS A O 1
ATOM 742 N N . GLU A 1 104 ? -16.415 -10.012 -14.223 1.00 84.44 104 GLU A N 1
ATOM 743 C CA . GLU A 1 104 ? -17.197 -10.737 -15.225 1.00 84.44 104 GLU A CA 1
ATOM 744 C C . GLU A 1 104 ? -16.454 -10.753 -16.568 1.00 84.44 104 GLU A C 1
ATOM 746 O O . GLU A 1 104 ? -15.971 -9.722 -17.045 1.00 84.44 104 GLU A O 1
ATOM 751 N N . LYS A 1 105 ? -16.345 -11.928 -17.199 1.00 83.00 105 LYS A N 1
ATOM 752 C CA . LYS A 1 105 ? -15.678 -12.076 -18.500 1.00 83.00 105 LYS A CA 1
ATOM 753 C C . LYS A 1 105 ? -16.667 -11.795 -19.630 1.00 83.00 105 LYS A C 1
ATOM 755 O O . LYS A 1 105 ? -17.523 -12.624 -19.922 1.00 83.00 105 LYS A O 1
ATOM 760 N N . MET A 1 106 ? -16.495 -10.680 -20.337 1.00 79.19 106 MET A N 1
ATOM 761 C CA . MET A 1 106 ? -17.228 -10.428 -21.581 1.00 79.19 106 MET A CA 1
ATOM 762 C C . MET A 1 106 ? -16.495 -11.068 -22.767 1.00 79.19 106 MET A C 1
ATOM 764 O O . MET A 1 106 ? -15.369 -10.693 -23.086 1.00 79.19 106 MET A O 1
ATOM 768 N N . ALA A 1 107 ? -17.127 -12.042 -23.425 1.00 82.12 107 ALA A N 1
ATOM 769 C CA . ALA A 1 107 ? -16.656 -12.615 -24.684 1.00 82.12 107 ALA A CA 1
ATOM 770 C C . ALA A 1 107 ? -17.625 -12.232 -25.809 1.00 82.12 107 ALA A C 1
ATOM 772 O O . ALA A 1 107 ? -18.800 -12.593 -25.764 1.00 82.12 107 ALA A O 1
ATOM 773 N N . ILE A 1 108 ? -17.138 -11.515 -26.823 1.00 77.38 108 ILE A N 1
ATOM 774 C CA . ILE A 1 108 ? -17.914 -11.230 -28.035 1.00 77.38 108 ILE A CA 1
ATOM 775 C C . ILE A 1 108 ? -17.742 -12.426 -28.976 1.00 77.38 108 ILE A C 1
ATOM 777 O O . ILE A 1 108 ? -16.655 -12.653 -29.501 1.00 77.38 108 ILE A O 1
ATOM 781 N N . GLN A 1 109 ? -18.804 -13.210 -29.166 1.00 72.44 109 GLN A N 1
ATOM 782 C CA . GLN A 1 109 ? -18.839 -14.289 -30.155 1.00 72.44 109 GLN A CA 1
ATOM 783 C C . GLN A 1 109 ? -19.343 -13.751 -31.496 1.00 72.44 109 GLN A C 1
ATOM 785 O O . GLN A 1 109 ? -20.480 -13.292 -31.593 1.00 72.44 109 GLN A O 1
ATOM 790 N N . TYR A 1 110 ? -18.520 -13.847 -32.540 1.00 61.97 110 TYR A N 1
ATOM 791 C CA . TYR A 1 110 ? -18.961 -13.626 -33.917 1.00 61.97 110 TYR A CA 1
ATOM 792 C C . TYR A 1 110 ? -19.484 -14.941 -34.498 1.00 61.97 110 TYR A C 1
ATOM 794 O O . TYR A 1 110 ? -18.755 -15.926 -34.587 1.00 61.97 110 TYR A O 1
ATOM 802 N N . LYS A 1 111 ? -20.748 -14.957 -34.927 1.00 67.25 111 LYS A N 1
ATOM 803 C CA . LYS A 1 111 ? -21.334 -16.063 -35.697 1.00 67.25 111 LYS A CA 1
ATOM 804 C C . LYS A 1 111 ? -21.356 -15.645 -37.166 1.00 67.25 111 LYS A C 1
ATOM 806 O O . LYS A 1 111 ? -22.104 -14.741 -37.526 1.00 67.25 111 LYS A O 1
ATOM 811 N N . SER A 1 112 ? -20.542 -16.273 -38.014 1.00 65.06 112 SER A N 1
ATOM 812 C CA . SER A 1 112 ? -20.670 -16.104 -39.464 1.00 65.06 112 SER A CA 1
ATOM 813 C C . SER A 1 112 ? -21.875 -16.909 -39.966 1.00 65.06 112 SER A C 1
ATOM 815 O O . SER A 1 112 ? -22.014 -18.103 -39.698 1.00 65.06 112 SER A O 1
ATOM 817 N N . SER A 1 113 ? -22.789 -16.224 -40.655 1.00 69.44 113 SER A N 1
ATOM 818 C CA . SER A 1 113 ? -23.947 -16.817 -41.324 1.00 69.44 113 SER A CA 1
ATOM 819 C C . SER A 1 113 ? -23.535 -17.207 -42.738 1.00 69.44 113 SER A C 1
ATOM 821 O O . SER A 1 113 ? -23.463 -16.345 -43.607 1.00 69.44 113 SER A O 1
ATOM 823 N N . GLN A 1 114 ? -23.252 -18.488 -42.970 1.00 61.00 114 GLN A N 1
ATOM 824 C CA . GLN A 1 114 ? -23.066 -18.995 -44.328 1.00 61.00 114 GLN A CA 1
ATOM 825 C C . GLN A 1 114 ? -24.435 -19.300 -44.944 1.00 61.00 114 GLN A C 1
ATOM 827 O O . GLN A 1 114 ? -25.131 -20.221 -44.510 1.00 61.00 114 GLN A O 1
ATOM 832 N N . SER A 1 115 ? -24.828 -18.492 -45.929 1.00 60.62 115 SER A N 1
ATOM 833 C CA . SER A 1 115 ? -25.977 -18.730 -46.805 1.00 60.62 115 SER A CA 1
ATOM 834 C C . SER A 1 115 ? -25.637 -19.807 -47.837 1.00 60.62 115 SER A C 1
ATOM 836 O O . SER A 1 115 ? -24.562 -19.769 -48.434 1.00 60.62 115 SER A O 1
ATOM 838 N N . ARG A 1 116 ? -26.558 -20.763 -47.992 1.00 59.06 116 ARG A N 1
ATOM 839 C CA . ARG A 1 116 ? -26.556 -21.794 -49.039 1.00 59.06 116 ARG A CA 1
ATOM 840 C C . ARG A 1 116 ? -26.784 -21.194 -50.419 1.00 59.06 116 ARG A C 1
ATOM 842 O O . ARG A 1 116 ? -27.493 -20.165 -50.476 1.00 59.06 116 ARG A O 1
#

Mean predicted aligned error: 17.78 Å

Nearest PDB structures (foldseek):
  5kis-assembly1_A  TM=8.075E-01  e=1.652E-03  Yersinia entomophaga
  6sue-assembly1_F  TM=7.607E-01  e=1.271E-02  Photorhabdus luminescens

Sequence (116 aa):
MELNNSSENNNSSANQFLKKDGGKTKSNAIEIPSISLPKGGGAIKGIDEKFSVNAVNGTASFSIPIPVSQARGVTPNLSLSYNSGGGNGVFGLGWSLGLTETKEKMAIQYKSSQSR